Protein AF-A0A7S0Z8X3-F1 (afdb_monomer_lite)

Foldseek 3Di:
DKDKDAPPPLCLPVVQVVCVVVVFDDWDADPPGSIIMTHRDPDDVPDDDDPPPPPPVPPPPPPPPDPDPPVPPDDPVVPADPCNVPDDPDPDPPVCPPPPDDDDPDDPPCVNVVVVVVVVVVPDPVDPPCDPQNQCLCAQVSAPPPHPCHPPHRHDPPPDDDPDDDPPPPD

InterPro domains:
  IPR007785 Anamorsin [PTHR13273] (14-165)
  IPR046408 Anamorsin, C-terminal [PF05093] (126-163)

Radius of gyration: 33.15 Å; chains: 1; bounding box: 75×58×78 Å

pLDDT: mean 70.57, std 11.09, range [47.38, 90.44]

Sequence (171 aa):
VMVVASARDGDVDATKRALVYGGFTDVAVREDTSVVCGMKPAWERGAAFSLKSRAKKVVETPAWTLTADEDELIDESALLTELDVNATPMKYDDCDVGAGKKACKNCTCGRAEAEEAAEKAENVPVETFVSACGNCALGDAFRCAGCPYLGQPAFKTDAGDKVMLDLGDDL

Organism: NCBI:txid1486918

Secondary structure (DSSP, 8-state):
-EEEEE-TTS-HHHHHHHHHHTT-EEEEEETTTTEEEEEPPSS-TT----------------TT-----TTSS--TTTTS-HHHHTS-------S---TT-PPPTT--SSHHHHHHHHHHHTT--------TTS-GGG-GGGS-TT-TTTTSPP---STT------TTS--

Structure (mmCIF, N/CA/C/O backbone):
data_AF-A0A7S0Z8X3-F1
#
_entry.id   AF-A0A7S0Z8X3-F1
#
loop_
_atom_site.group_PDB
_atom_site.id
_atom_site.type_symbol
_atom_site.label_atom_id
_atom_site.label_alt_id
_atom_site.label_comp_id
_atom_site.label_asym_id
_atom_site.label_entity_id
_atom_site.label_seq_id
_atom_site.pdbx_PDB_ins_code
_atom_site.Cartn_x
_atom_site.Cartn_y
_atom_site.Cartn_z
_atom_site.occupancy
_atom_site.B_iso_or_equiv
_atom_site.auth_seq_id
_atom_site.auth_comp_id
_atom_site.auth_asym_id
_atom_site.auth_atom_id
_atom_site.pdbx_PDB_model_num
ATOM 1 N N . VAL A 1 1 ? 6.757 -15.502 -26.072 1.00 76.25 1 VAL A N 1
ATOM 2 C CA . VAL A 1 1 ? 6.549 -14.729 -27.324 1.00 76.25 1 VAL A CA 1
ATOM 3 C C . VAL A 1 1 ? 7.668 -13.713 -27.412 1.00 76.25 1 VAL A C 1
ATOM 5 O O . VAL A 1 1 ? 7.800 -12.925 -26.483 1.00 76.25 1 VAL A O 1
ATOM 8 N N . MET A 1 2 ? 8.504 -13.795 -28.447 1.00 76.12 2 MET A N 1
ATOM 9 C CA . MET A 1 2 ? 9.606 -12.856 -28.664 1.00 76.12 2 MET A CA 1
ATOM 10 C C . MET A 1 2 ? 9.068 -11.641 -29.417 1.00 76.12 2 MET A C 1
ATOM 12 O O . MET A 1 2 ? 8.417 -11.799 -30.448 1.00 76.12 2 MET A O 1
ATOM 16 N N . VAL A 1 3 ? 9.304 -10.450 -28.878 1.00 81.19 3 VAL A N 1
ATOM 17 C CA . VAL A 1 3 ? 8.967 -9.181 -29.520 1.00 81.19 3 VAL A CA 1
ATOM 18 C C . VAL A 1 3 ? 10.257 -8.552 -30.017 1.00 81.19 3 VAL A C 1
ATOM 20 O O . VAL A 1 3 ? 11.261 -8.516 -29.307 1.00 81.19 3 VAL A O 1
ATOM 23 N N . VAL A 1 4 ? 10.223 -8.094 -31.262 1.00 82.00 4 VAL A N 1
ATOM 24 C CA . VAL A 1 4 ? 11.359 -7.504 -31.962 1.00 82.00 4 VAL A CA 1
ATOM 25 C C . VAL A 1 4 ? 10.951 -6.098 -32.378 1.00 82.00 4 VAL A C 1
ATOM 27 O O . VAL A 1 4 ? 9.969 -5.933 -33.101 1.00 82.00 4 VAL A O 1
ATOM 30 N N . ALA A 1 5 ? 11.673 -5.091 -31.894 1.00 78.19 5 ALA A N 1
ATOM 31 C CA . ALA A 1 5 ? 11.442 -3.689 -32.208 1.00 78.19 5 ALA A CA 1
ATOM 32 C C . ALA A 1 5 ? 12.659 -3.114 -32.939 1.00 78.19 5 ALA A C 1
ATOM 34 O O . ALA A 1 5 ? 13.795 -3.279 -32.500 1.00 78.19 5 ALA A O 1
ATOM 35 N N . SER A 1 6 ? 12.419 -2.429 -34.055 1.00 77.06 6 SER A N 1
ATOM 36 C CA . SER A 1 6 ? 13.455 -1.675 -34.765 1.00 77.06 6 SER A CA 1
ATOM 37 C C . SER A 1 6 ? 13.505 -0.259 -34.201 1.00 77.06 6 SER A C 1
ATOM 39 O O . SER A 1 6 ? 12.462 0.400 -34.137 1.00 77.06 6 SER A O 1
ATOM 41 N N . ALA A 1 7 ? 14.686 0.229 -33.817 1.00 72.50 7 ALA A N 1
ATOM 42 C CA . ALA A 1 7 ? 14.850 1.621 -33.405 1.00 72.50 7 ALA A CA 1
ATOM 43 C C . ALA A 1 7 ? 14.680 2.531 -34.636 1.00 72.50 7 ALA A C 1
ATOM 45 O O . ALA A 1 7 ? 15.558 2.589 -35.496 1.00 72.50 7 ALA A O 1
ATOM 46 N N . ARG A 1 8 ? 13.528 3.208 -34.750 1.00 64.12 8 ARG A N 1
ATOM 47 C CA . ARG A 1 8 ? 13.169 4.033 -35.925 1.00 64.12 8 ARG A CA 1
ATOM 48 C C . ARG A 1 8 ? 14.021 5.307 -36.050 1.00 64.12 8 ARG A C 1
ATOM 50 O O . ARG A 1 8 ? 14.085 5.865 -37.137 1.00 64.12 8 ARG A O 1
ATOM 57 N N . ASP A 1 9 ? 14.733 5.679 -34.985 1.00 61.88 9 ASP A N 1
ATOM 58 C CA . ASP A 1 9 ? 15.509 6.922 -34.876 1.00 61.88 9 ASP A CA 1
ATOM 59 C C . ASP A 1 9 ? 16.977 6.693 -34.454 1.00 61.88 9 ASP A C 1
ATOM 61 O O . ASP A 1 9 ? 17.666 7.624 -34.050 1.00 61.88 9 ASP A O 1
ATOM 65 N N . GLY A 1 10 ? 17.474 5.447 -34.479 1.00 66.12 10 GLY A N 1
ATOM 66 C CA . GLY A 1 10 ? 18.820 5.105 -33.979 1.00 66.12 10 GLY A CA 1
ATOM 67 C C . GLY A 1 10 ? 18.964 5.154 -32.450 1.00 66.12 10 GLY A C 1
ATOM 68 O O . GLY A 1 10 ? 19.961 4.675 -31.909 1.00 66.12 10 GLY A O 1
ATOM 69 N N . ASP A 1 11 ? 17.945 5.646 -31.742 1.00 79.00 11 ASP A N 1
ATOM 70 C CA . ASP A 1 11 ? 17.891 5.658 -30.285 1.00 79.00 11 ASP A CA 1
ATOM 71 C C . ASP A 1 11 ? 17.488 4.274 -29.740 1.00 79.00 11 ASP A C 1
ATOM 73 O O . ASP A 1 11 ? 16.328 3.939 -29.456 1.00 79.00 11 ASP A O 1
ATOM 77 N N . VAL A 1 12 ? 18.498 3.408 -29.661 1.00 81.00 12 VAL A N 1
ATOM 78 C CA . VAL A 1 12 ? 18.379 2.063 -29.091 1.00 81.00 12 VAL A CA 1
ATOM 79 C C . VAL A 1 12 ? 18.044 2.102 -27.599 1.00 81.00 12 VAL A C 1
ATOM 81 O O . VAL A 1 12 ? 17.480 1.139 -27.086 1.00 81.00 12 VAL A O 1
ATOM 84 N N . ASP A 1 13 ? 18.358 3.191 -26.893 1.00 84.00 13 ASP A N 1
ATOM 85 C CA . ASP A 1 13 ? 18.147 3.314 -25.448 1.00 84.00 13 ASP A CA 1
ATOM 86 C C . ASP A 1 13 ? 16.680 3.599 -25.093 1.00 84.00 13 ASP A C 1
ATOM 88 O O . ASP A 1 13 ? 16.094 2.900 -24.266 1.00 84.00 13 ASP A O 1
ATOM 92 N N . ALA A 1 14 ? 16.025 4.524 -25.794 1.00 86.81 14 ALA A N 1
ATOM 93 C CA . ALA A 1 14 ? 14.594 4.790 -25.676 1.00 86.81 14 ALA A CA 1
ATOM 94 C C . ALA A 1 14 ? 13.773 3.553 -26.044 1.00 86.81 14 ALA A C 1
ATOM 96 O O . ALA A 1 14 ? 12.812 3.213 -25.351 1.00 86.81 14 ALA A O 1
ATOM 97 N N . THR A 1 15 ? 14.194 2.830 -27.086 1.00 85.62 15 THR A N 1
ATOM 98 C CA . THR A 1 15 ? 13.543 1.579 -27.492 1.00 85.62 15 THR A CA 1
ATOM 99 C C . THR A 1 15 ? 13.703 0.505 -26.410 1.00 85.62 15 THR A C 1
ATOM 101 O O . THR A 1 15 ? 12.723 -0.144 -26.045 1.00 85.62 15 THR A O 1
ATOM 104 N N . LYS A 1 16 ? 14.891 0.364 -25.801 1.00 86.25 16 LYS A N 1
ATOM 105 C CA . LYS A 1 16 ? 15.096 -0.523 -24.640 1.00 86.25 16 LYS A CA 1
ATOM 106 C C . LYS A 1 16 ? 14.203 -0.148 -23.462 1.00 86.25 16 LYS A C 1
ATOM 108 O O . LYS A 1 16 ? 13.535 -1.015 -22.903 1.00 86.25 16 LYS A O 1
ATOM 113 N N . ARG A 1 17 ? 14.157 1.135 -23.098 1.00 89.19 17 ARG A N 1
ATOM 114 C CA . ARG A 1 17 ? 13.347 1.635 -21.977 1.00 89.19 17 ARG A CA 1
ATOM 115 C C . ARG A 1 17 ? 11.861 1.375 -22.208 1.00 89.19 17 ARG A C 1
ATOM 117 O O . ARG A 1 17 ? 11.188 0.919 -21.291 1.00 89.19 17 ARG A O 1
ATOM 124 N N . ALA A 1 18 ? 11.369 1.558 -23.432 1.00 88.31 18 ALA A N 1
ATOM 125 C CA . ALA A 1 18 ? 9.991 1.235 -23.792 1.00 88.31 18 ALA A CA 1
ATOM 126 C C . ALA A 1 18 ? 9.665 -0.262 -23.621 1.00 88.31 18 ALA A C 1
ATOM 128 O O . ALA A 1 18 ? 8.599 -0.593 -23.100 1.00 88.31 18 ALA A O 1
ATOM 129 N N . LEU A 1 19 ? 10.579 -1.173 -23.988 1.00 88.12 19 LEU A N 1
ATOM 130 C CA . LEU A 1 19 ? 10.392 -2.611 -23.747 1.00 88.12 19 LEU A CA 1
ATOM 131 C C . LEU A 1 19 ? 10.421 -2.962 -22.250 1.00 88.12 19 LEU A C 1
ATOM 133 O O . LEU A 1 19 ? 9.601 -3.758 -21.792 1.00 88.12 19 LEU A O 1
ATOM 137 N N . VAL A 1 20 ? 11.311 -2.345 -21.471 1.00 88.12 20 VAL A N 1
ATOM 138 C CA . VAL A 1 20 ? 11.378 -2.568 -20.017 1.00 88.12 20 VAL A CA 1
ATOM 139 C C . VAL A 1 20 ? 10.107 -2.067 -19.325 1.00 88.12 20 VAL A C 1
ATOM 141 O O . VAL A 1 20 ? 9.501 -2.806 -18.551 1.00 88.12 20 VAL A O 1
ATOM 144 N N . TYR A 1 21 ? 9.638 -0.856 -19.645 1.00 90.44 21 TYR A N 1
ATOM 145 C CA . TYR A 1 21 ? 8.383 -0.320 -19.099 1.00 90.44 21 TYR A CA 1
ATOM 146 C C . TYR A 1 21 ? 7.147 -1.104 -19.567 1.00 90.44 21 TYR A C 1
ATOM 148 O O . TYR A 1 21 ? 6.148 -1.158 -18.854 1.00 90.44 21 TYR A O 1
ATOM 156 N N . GLY A 1 22 ? 7.227 -1.768 -20.724 1.00 86.81 22 GLY A N 1
ATOM 157 C CA . GLY A 1 22 ? 6.214 -2.706 -21.211 1.00 86.81 22 GLY A CA 1
ATOM 158 C C . GLY A 1 22 ? 6.200 -4.066 -20.499 1.00 86.81 22 GLY A C 1
ATOM 159 O O . GLY A 1 22 ? 5.332 -4.888 -20.792 1.00 86.81 22 GLY A O 1
ATOM 160 N N . GLY A 1 23 ? 7.135 -4.321 -19.575 1.00 87.12 23 GLY A N 1
ATOM 161 C CA . GLY A 1 23 ? 7.208 -5.567 -18.808 1.00 87.12 23 GLY A CA 1
ATOM 162 C C . GLY A 1 23 ? 7.821 -6.744 -19.572 1.00 87.12 23 GLY A C 1
ATOM 163 O O . GLY A 1 23 ? 7.574 -7.897 -19.215 1.00 87.12 23 GLY A O 1
ATOM 164 N N . PHE A 1 24 ? 8.597 -6.481 -20.627 1.00 88.62 24 PHE A N 1
ATOM 165 C CA . PHE A 1 24 ? 9.362 -7.516 -21.320 1.00 88.62 24 PHE A CA 1
ATOM 166 C C . PHE A 1 24 ? 10.642 -7.842 -20.542 1.00 88.62 24 PHE A C 1
ATOM 168 O O . PHE A 1 24 ? 11.348 -6.959 -20.059 1.00 88.62 24 PHE A O 1
ATOM 175 N N . THR A 1 25 ? 10.934 -9.131 -20.426 1.00 85.31 25 THR A N 1
ATOM 176 C CA . THR A 1 25 ? 12.135 -9.672 -19.779 1.00 85.31 25 THR A CA 1
ATOM 177 C C . THR A 1 25 ? 13.174 -10.049 -20.833 1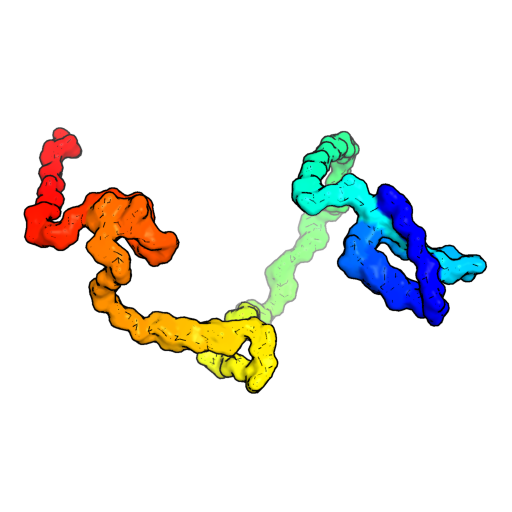.00 85.31 25 THR A C 1
ATOM 179 O O . THR A 1 25 ? 12.797 -10.310 -21.970 1.00 85.31 25 THR A O 1
ATOM 182 N N . ASP A 1 26 ? 14.456 -10.115 -20.467 1.00 82.81 26 ASP A N 1
ATOM 183 C CA . ASP A 1 26 ? 15.558 -10.457 -21.388 1.00 82.81 26 ASP A CA 1
ATOM 184 C C . ASP A 1 26 ? 15.647 -9.505 -22.598 1.00 82.81 26 ASP A C 1
ATOM 186 O O . ASP A 1 26 ? 15.399 -9.875 -23.746 1.00 82.81 26 ASP A O 1
ATOM 190 N N . VAL A 1 27 ? 15.920 -8.224 -22.315 1.00 84.06 27 VAL A N 1
ATOM 191 C CA . VAL A 1 27 ? 16.061 -7.187 -23.345 1.00 84.06 27 VAL A CA 1
ATOM 192 C C . VAL A 1 27 ? 17.495 -7.188 -23.870 1.00 84.06 27 VAL A C 1
ATOM 194 O O . VAL A 1 27 ? 18.411 -6.764 -23.165 1.00 84.06 27 VAL A O 1
ATOM 197 N N . ALA A 1 28 ? 17.687 -7.627 -25.113 1.00 84.44 28 ALA A N 1
ATOM 198 C CA . ALA A 1 28 ? 18.989 -7.660 -25.772 1.00 84.44 28 ALA A CA 1
ATOM 199 C C . ALA A 1 28 ? 19.004 -6.774 -27.024 1.00 84.44 28 ALA A C 1
ATOM 201 O O . ALA A 1 28 ? 17.995 -6.585 -27.707 1.00 84.44 28 ALA A O 1
ATOM 202 N N . VAL A 1 29 ? 20.173 -6.208 -27.320 1.00 83.69 29 VAL A N 1
ATOM 203 C CA . VAL A 1 29 ? 20.405 -5.405 -28.525 1.00 83.69 29 VAL A CA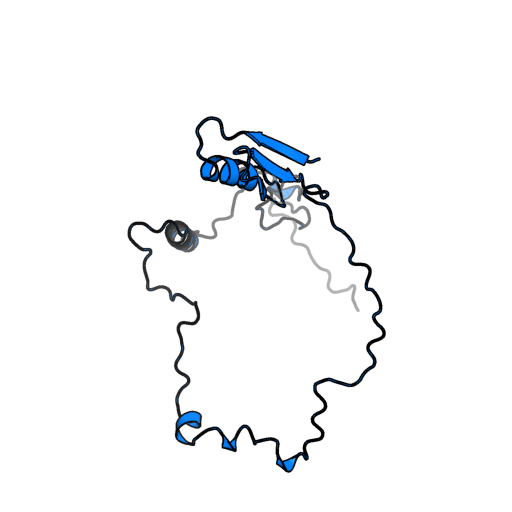 1
ATOM 204 C C . VAL A 1 29 ? 21.213 -6.239 -29.489 1.00 83.69 29 VAL A C 1
ATOM 206 O O . VAL A 1 29 ? 22.274 -6.740 -29.123 1.00 83.69 29 VAL A O 1
ATOM 209 N N . ARG A 1 30 ? 20.736 -6.365 -30.723 1.00 79.56 30 ARG A N 1
ATOM 210 C CA . ARG A 1 30 ? 21.530 -6.959 -31.792 1.00 79.56 30 ARG A CA 1
ATOM 211 C C . ARG A 1 30 ? 22.242 -5.835 -32.536 1.00 79.56 30 ARG A C 1
ATOM 213 O O . ARG A 1 30 ? 21.597 -5.035 -33.215 1.00 79.56 30 ARG A O 1
ATOM 220 N N . GLU A 1 31 ? 23.556 -5.760 -32.347 1.00 65.50 31 GLU A N 1
ATOM 221 C CA . GLU A 1 31 ? 24.410 -4.652 -32.804 1.00 65.50 31 GLU A CA 1
ATOM 222 C C . GLU A 1 31 ? 24.365 -4.437 -34.327 1.00 65.50 31 GLU A C 1
ATOM 224 O O . GLU A 1 31 ? 24.506 -3.310 -34.789 1.00 65.50 31 GLU A O 1
ATOM 229 N N . ASP A 1 32 ? 24.050 -5.472 -35.110 1.00 62.78 32 ASP A N 1
ATOM 230 C CA . ASP A 1 32 ? 24.133 -5.420 -36.575 1.00 62.78 32 ASP A CA 1
ATOM 231 C C . ASP A 1 32 ? 22.967 -4.692 -37.273 1.00 62.78 32 ASP A C 1
ATOM 233 O O . ASP A 1 32 ? 23.053 -4.392 -38.461 1.00 62.78 32 ASP A O 1
ATOM 237 N N . THR A 1 33 ? 21.841 -4.449 -36.586 1.00 64.62 33 THR A N 1
ATOM 238 C CA . THR A 1 33 ? 20.596 -3.984 -37.250 1.00 64.62 33 THR A CA 1
ATOM 239 C C . THR A 1 33 ? 19.764 -2.972 -36.454 1.00 64.62 33 THR A C 1
ATOM 241 O O . THR A 1 33 ? 18.617 -2.738 -36.819 1.00 64.62 33 THR A O 1
ATOM 244 N N . SER A 1 34 ? 20.302 -2.389 -35.370 1.00 72.38 34 SER A N 1
ATOM 245 C CA . SER A 1 34 ? 19.557 -1.503 -34.441 1.00 72.38 34 SER A CA 1
ATOM 246 C C . SER A 1 34 ? 18.221 -2.094 -33.952 1.00 72.38 34 SER A C 1
ATOM 248 O O . SER A 1 34 ? 17.263 -1.389 -33.614 1.00 72.38 34 SER A O 1
ATOM 250 N N . VAL A 1 35 ? 18.177 -3.426 -33.881 1.00 81.94 35 VAL A N 1
ATOM 251 C CA . VAL A 1 35 ? 17.031 -4.207 -33.434 1.00 81.94 35 VAL A CA 1
ATOM 252 C C . VAL A 1 35 ? 17.178 -4.521 -31.948 1.00 81.94 35 VAL A C 1
ATOM 254 O O . VAL A 1 35 ? 18.181 -5.090 -31.508 1.00 81.94 35 VAL A O 1
ATOM 257 N N . VAL A 1 36 ? 16.144 -4.186 -31.180 1.00 85.31 36 VAL A N 1
ATOM 258 C CA . VAL A 1 36 ? 16.003 -4.538 -29.767 1.00 85.31 36 VAL A CA 1
ATOM 259 C C . VAL A 1 36 ? 15.002 -5.682 -29.660 1.00 85.31 36 VAL A C 1
ATOM 261 O O . VAL A 1 36 ? 13.865 -5.573 -30.125 1.00 85.31 36 VAL A O 1
ATOM 264 N N . CYS A 1 37 ? 15.415 -6.793 -29.060 1.00 83.25 37 CYS A N 1
ATOM 265 C CA . CYS A 1 37 ? 14.532 -7.911 -28.765 1.00 83.25 37 CYS A CA 1
ATOM 266 C C . CYS A 1 37 ? 14.202 -7.965 -27.276 1.00 83.25 37 CYS A C 1
ATOM 268 O O . CYS A 1 37 ? 15.035 -7.648 -26.434 1.00 83.25 37 CYS A O 1
ATOM 270 N N . GLY A 1 38 ? 12.975 -8.373 -26.963 1.00 87.50 38 GLY A N 1
ATOM 271 C CA . GLY A 1 38 ? 12.541 -8.672 -25.606 1.00 87.50 38 GLY A CA 1
ATOM 272 C C . GLY A 1 38 ? 11.603 -9.871 -25.590 1.00 87.50 38 GLY A C 1
ATOM 273 O O . GLY A 1 38 ? 10.849 -10.127 -26.533 1.00 87.50 38 GLY A O 1
ATOM 274 N N . MET A 1 39 ? 11.650 -10.632 -24.508 1.00 86.69 39 MET A N 1
ATOM 275 C CA . MET A 1 39 ? 10.839 -11.823 -24.307 1.00 86.69 39 MET A CA 1
ATOM 276 C C . MET A 1 39 ? 9.639 -11.469 -23.428 1.00 86.69 39 MET A C 1
ATOM 278 O O . MET A 1 39 ? 9.791 -10.919 -22.336 1.00 86.69 39 MET A O 1
ATOM 282 N N . LYS A 1 40 ? 8.421 -11.809 -23.865 1.00 87.31 40 LYS A N 1
ATOM 283 C CA . LYS A 1 40 ? 7.265 -11.760 -22.961 1.00 87.31 40 LYS A CA 1
ATOM 284 C C . LYS A 1 40 ? 7.493 -12.797 -21.852 1.00 87.31 40 LYS A C 1
ATOM 286 O O . LYS A 1 40 ? 7.691 -13.967 -22.208 1.00 87.31 40 LYS A O 1
ATOM 291 N N . PRO A 1 41 ? 7.455 -12.412 -20.563 1.00 82.56 41 PRO A N 1
ATOM 292 C CA . PRO A 1 41 ? 7.611 -13.366 -19.478 1.00 82.56 41 PRO A CA 1
ATOM 293 C C . PRO A 1 41 ? 6.552 -14.466 -19.588 1.00 82.56 41 PRO A C 1
ATOM 295 O O . PRO A 1 41 ? 5.413 -14.223 -19.990 1.00 82.56 41 PRO A O 1
ATOM 298 N N . ALA A 1 42 ? 6.948 -15.695 -19.259 1.00 78.62 42 ALA A N 1
ATOM 299 C CA . ALA A 1 42 ? 6.072 -16.865 -19.327 1.00 78.62 42 ALA A CA 1
ATOM 300 C C . ALA A 1 42 ? 5.050 -16.926 -18.176 1.00 78.62 42 ALA A C 1
ATOM 302 O O . ALA A 1 42 ? 4.219 -17.828 -18.145 1.00 78.62 42 ALA A O 1
ATOM 303 N N . TRP A 1 43 ? 5.123 -15.991 -17.229 1.00 78.06 43 TRP A N 1
ATOM 304 C CA . TRP A 1 43 ? 4.223 -15.898 -16.090 1.00 78.06 43 TRP A CA 1
ATOM 305 C C . TRP A 1 43 ? 3.244 -14.735 -16.274 1.00 78.06 43 TRP A C 1
ATOM 307 O O . TRP A 1 43 ? 3.603 -13.662 -16.758 1.00 78.06 43 TRP A O 1
ATOM 317 N N . GLU A 1 44 ? 1.990 -14.954 -15.888 1.00 75.69 44 GLU A N 1
ATOM 318 C CA . GLU A 1 44 ? 0.966 -13.910 -15.834 1.00 75.69 44 GLU A CA 1
ATOM 319 C C . GLU A 1 44 ? 0.944 -13.273 -14.436 1.00 75.69 44 GLU A C 1
ATOM 321 O O . GLU A 1 44 ? 1.340 -13.899 -13.451 1.00 75.69 44 GLU A O 1
ATOM 326 N N . ARG A 1 45 ? 0.513 -12.008 -14.324 1.00 70.62 45 ARG A N 1
ATOM 327 C CA . ARG A 1 45 ? 0.378 -11.329 -13.022 1.00 70.62 45 ARG A CA 1
ATOM 328 C C . ARG A 1 45 ? -0.574 -12.143 -12.134 1.00 70.62 45 ARG A C 1
ATOM 330 O O . ARG A 1 45 ? -1.745 -12.268 -12.466 1.00 70.62 45 ARG A O 1
ATOM 337 N N . GLY A 1 46 ? -0.054 -12.695 -11.036 1.00 72.31 46 GLY A N 1
ATOM 338 C CA . GLY A 1 46 ? -0.780 -13.618 -10.150 1.00 72.31 46 GLY A CA 1
ATOM 339 C C . GLY A 1 46 ? -0.377 -15.094 -10.277 1.00 72.31 46 GLY A C 1
ATOM 340 O O . GLY A 1 46 ? -0.927 -15.933 -9.569 1.00 72.31 46 GLY A O 1
ATOM 341 N N . ALA A 1 47 ? 0.592 -15.436 -11.131 1.00 69.75 47 ALA A N 1
ATOM 342 C CA . ALA A 1 47 ? 1.132 -16.788 -11.208 1.00 69.75 47 ALA A CA 1
ATOM 343 C C . ALA A 1 47 ? 1.945 -17.129 -9.945 1.00 69.75 47 ALA A C 1
ATOM 345 O O . ALA A 1 47 ? 3.098 -16.726 -9.796 1.00 69.75 47 ALA A O 1
ATOM 346 N N . ALA A 1 48 ? 1.345 -17.900 -9.041 1.00 73.94 48 ALA A N 1
ATOM 347 C CA . ALA A 1 48 ? 2.036 -18.519 -7.920 1.00 73.94 48 ALA A CA 1
ATOM 348 C C . ALA A 1 48 ? 2.538 -19.906 -8.347 1.00 73.94 48 ALA A C 1
ATOM 350 O O . ALA A 1 48 ? 1.754 -20.837 -8.529 1.00 73.94 48 ALA A O 1
ATOM 351 N N . PHE A 1 49 ? 3.851 -20.059 -8.530 1.00 71.69 49 PHE A N 1
ATOM 352 C CA . PHE A 1 49 ? 4.454 -21.380 -8.682 1.00 71.69 49 PHE A CA 1
ATOM 353 C C . PHE A 1 49 ? 4.833 -21.902 -7.299 1.00 71.69 49 PHE A C 1
ATOM 355 O O . PHE A 1 49 ? 5.673 -21.315 -6.619 1.00 71.69 49 PHE A O 1
ATOM 362 N N . SER A 1 50 ? 4.227 -23.015 -6.881 1.00 75.19 50 SER A N 1
ATOM 363 C CA . SER A 1 50 ? 4.671 -23.718 -5.680 1.00 75.19 50 SER A CA 1
ATOM 364 C C . SER A 1 50 ? 6.101 -24.184 -5.916 1.00 75.19 50 SER A C 1
ATOM 366 O O . SER A 1 50 ? 6.344 -25.046 -6.765 1.00 75.19 50 SER A O 1
ATOM 368 N N . LEU A 1 51 ? 7.055 -23.619 -5.174 1.00 70.94 51 LEU A N 1
ATOM 369 C CA . LEU A 1 51 ? 8.417 -24.129 -5.150 1.00 70.94 51 LEU A CA 1
ATOM 370 C C . LEU A 1 51 ? 8.329 -25.592 -4.715 1.00 70.94 51 LEU A C 1
ATOM 372 O O . LEU A 1 51 ? 8.023 -25.896 -3.565 1.00 70.94 51 LEU A O 1
ATOM 376 N N . LYS A 1 52 ? 8.541 -26.515 -5.657 1.00 69.38 52 LYS A N 1
ATOM 377 C CA . LYS A 1 52 ? 8.741 -27.922 -5.325 1.00 69.38 52 LYS A CA 1
ATOM 378 C C . LYS A 1 52 ? 10.005 -27.929 -4.491 1.00 69.38 52 LYS A C 1
ATOM 380 O O . LYS A 1 52 ? 11.080 -27.670 -5.037 1.00 69.38 52 LYS A O 1
ATOM 385 N N . SER A 1 53 ? 9.872 -28.151 -3.186 1.00 63.56 53 SER A N 1
ATOM 386 C CA . SER A 1 53 ? 11.021 -28.376 -2.327 1.00 63.56 53 SER A CA 1
ATOM 387 C C . SER A 1 53 ? 11.726 -29.600 -2.892 1.00 63.56 53 SER A C 1
ATOM 389 O O . SER A 1 53 ? 11.338 -30.753 -2.714 1.00 63.56 53 SER A O 1
ATOM 391 N N . ARG A 1 54 ? 12.752 -29.352 -3.703 1.00 63.56 54 ARG A N 1
ATOM 392 C CA . ARG A 1 54 ? 13.697 -30.389 -4.047 1.00 63.56 54 ARG A CA 1
ATOM 393 C C . ARG A 1 54 ? 14.345 -30.693 -2.714 1.00 63.56 54 ARG A C 1
ATOM 395 O O . ARG A 1 54 ? 15.123 -29.875 -2.229 1.00 63.56 54 ARG A O 1
ATOM 402 N N . ALA A 1 55 ? 13.971 -31.819 -2.114 1.00 61.44 55 ALA A N 1
ATOM 403 C CA . ALA A 1 55 ? 14.696 -32.417 -1.010 1.00 61.44 55 ALA A CA 1
ATOM 404 C C . ALA A 1 55 ? 16.099 -32.732 -1.536 1.00 61.44 55 ALA A C 1
ATOM 406 O O . ALA A 1 55 ? 16.413 -33.838 -1.977 1.00 61.44 55 ALA A O 1
ATOM 407 N N . LYS A 1 56 ? 16.940 -31.699 -1.598 1.00 56.66 56 LYS A N 1
ATOM 408 C CA . LYS A 1 56 ? 18.372 -31.866 -1.658 1.00 56.66 56 LYS A CA 1
ATOM 409 C C . LYS A 1 56 ? 18.657 -32.594 -0.363 1.00 56.66 56 LYS A C 1
ATOM 411 O O . LYS A 1 56 ? 18.382 -32.054 0.702 1.00 56.66 56 LYS A O 1
ATOM 416 N N . LYS A 1 57 ? 19.095 -33.847 -0.474 1.00 51.91 57 LYS A N 1
ATOM 417 C CA . LYS A 1 57 ? 19.689 -34.572 0.638 1.00 51.91 57 LYS A CA 1
ATOM 418 C C . LYS A 1 57 ? 20.832 -33.689 1.119 1.00 51.91 57 LYS A C 1
ATOM 420 O O . LYS A 1 57 ? 21.898 -33.660 0.505 1.00 51.91 57 LYS A O 1
ATOM 425 N N . VAL A 1 58 ? 20.535 -32.867 2.117 1.00 53.00 58 VAL A N 1
ATOM 426 C CA . VAL A 1 58 ? 21.529 -32.174 2.907 1.00 53.00 58 VAL A CA 1
ATOM 427 C C . VAL A 1 58 ? 22.234 -33.328 3.588 1.00 53.00 58 VAL A C 1
ATOM 429 O O . VAL A 1 58 ? 21.664 -34.018 4.425 1.00 53.00 58 VAL A O 1
ATOM 432 N N . VAL A 1 59 ? 23.421 -33.658 3.089 1.00 56.53 59 VAL A N 1
ATOM 433 C CA . VAL A 1 59 ? 24.388 -34.334 3.937 1.00 56.53 59 VAL A CA 1
ATOM 434 C C . VAL A 1 59 ? 24.596 -33.345 5.069 1.00 56.53 59 VAL A C 1
ATOM 436 O O . VAL A 1 59 ? 25.118 -32.254 4.847 1.00 56.53 59 VAL A O 1
ATOM 439 N N . GLU A 1 60 ? 24.035 -33.677 6.225 1.00 57.91 60 GLU A N 1
ATOM 440 C CA . GLU A 1 60 ? 24.117 -32.898 7.450 1.00 57.91 60 GLU A CA 1
ATOM 441 C C . GLU A 1 60 ? 25.546 -32.990 7.980 1.00 57.91 60 GLU A C 1
ATOM 443 O O . GLU A 1 60 ? 25.851 -33.689 8.936 1.00 57.91 60 GLU A O 1
ATOM 448 N N . THR A 1 61 ? 26.460 -32.305 7.308 1.00 56.84 61 THR A N 1
ATOM 449 C CA . THR A 1 61 ? 27.587 -31.697 7.997 1.00 56.84 61 THR A CA 1
ATOM 450 C C . THR A 1 61 ? 27.157 -30.264 8.271 1.00 56.84 61 THR A C 1
ATOM 452 O O . THR A 1 61 ? 26.964 -29.510 7.307 1.00 56.84 61 THR A O 1
ATOM 455 N N . PRO A 1 62 ? 26.951 -29.872 9.537 1.00 53.91 62 PRO A N 1
ATOM 456 C CA . PRO A 1 62 ? 26.703 -28.481 9.852 1.00 53.91 62 PRO A CA 1
ATOM 457 C C . PRO A 1 62 ? 27.928 -27.698 9.383 1.00 53.91 62 PRO A C 1
ATOM 459 O O . PRO A 1 62 ? 29.036 -27.905 9.869 1.00 53.91 62 PRO A O 1
ATOM 462 N N . ALA A 1 63 ? 27.744 -26.770 8.447 1.00 55.41 63 ALA A N 1
ATOM 463 C CA . ALA A 1 63 ? 28.793 -25.831 8.037 1.00 55.41 63 ALA A CA 1
ATOM 464 C C . ALA A 1 63 ? 29.231 -24.878 9.180 1.00 55.41 63 ALA A C 1
ATOM 466 O O . ALA A 1 63 ? 30.008 -23.962 8.946 1.00 55.41 63 ALA A O 1
ATOM 467 N N . TRP A 1 64 ? 28.687 -25.074 10.386 1.00 56.66 64 TRP A N 1
ATOM 468 C CA . TRP A 1 64 ? 28.839 -24.258 11.589 1.00 56.66 64 TRP A CA 1
ATOM 469 C C . TRP A 1 64 ? 29.105 -25.115 12.840 1.00 56.66 64 TRP A C 1
ATOM 471 O O . TRP A 1 64 ? 28.915 -24.653 13.956 1.00 56.66 64 TRP A O 1
ATOM 481 N N . THR A 1 65 ? 29.540 -26.368 12.693 1.00 51.12 65 THR A N 1
ATOM 482 C CA . THR A 1 65 ? 30.220 -27.062 13.799 1.00 51.12 65 THR A CA 1
ATOM 483 C C . THR A 1 65 ? 31.698 -26.718 13.711 1.00 51.12 65 THR A C 1
ATOM 485 O O . THR A 1 65 ? 32.479 -27.441 13.094 1.00 51.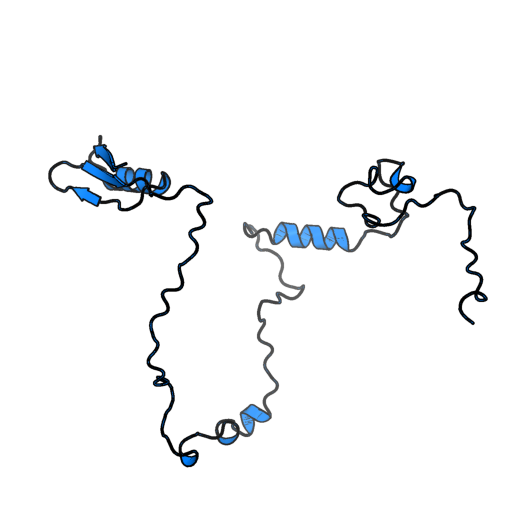12 65 THR A O 1
ATOM 488 N N . LEU A 1 66 ? 32.061 -25.572 14.289 1.00 48.19 66 LEU A N 1
ATOM 489 C CA . LEU A 1 66 ? 33.418 -25.361 14.772 1.00 48.19 66 LEU A CA 1
ATOM 490 C C . LEU A 1 66 ? 33.649 -26.414 15.855 1.00 48.19 66 LEU A C 1
ATOM 492 O O . LEU A 1 66 ? 33.063 -26.353 16.929 1.00 48.19 66 LEU A O 1
ATOM 496 N N . THR A 1 67 ? 34.480 -27.404 15.561 1.00 56.53 67 THR A N 1
ATOM 497 C CA . THR A 1 67 ? 35.201 -28.144 16.596 1.00 56.53 67 THR A CA 1
ATOM 498 C C . THR A 1 67 ? 36.263 -27.200 17.157 1.00 56.53 67 THR A C 1
ATOM 500 O O . THR A 1 67 ? 37.439 -27.321 16.820 1.00 56.53 67 THR A O 1
ATOM 503 N N . ALA A 1 68 ? 35.821 -26.186 17.888 1.00 56.84 68 ALA A N 1
ATOM 504 C CA . ALA A 1 68 ? 36.674 -25.295 18.646 1.00 56.84 68 ALA A CA 1
ATOM 505 C C . ALA A 1 68 ? 36.265 -25.492 20.099 1.00 56.84 68 ALA A C 1
ATOM 507 O O . ALA A 1 68 ? 35.091 -25.317 20.435 1.00 56.84 68 ALA A O 1
ATOM 508 N N . ASP A 1 69 ? 37.211 -25.981 20.894 1.00 58.09 69 ASP A N 1
ATOM 509 C CA . ASP A 1 69 ? 37.128 -26.082 22.343 1.00 58.09 69 ASP A CA 1
ATOM 510 C C . ASP A 1 69 ? 36.421 -24.853 22.933 1.00 58.09 69 ASP A C 1
ATOM 512 O O . ASP A 1 69 ? 36.628 -23.720 22.495 1.00 58.09 69 ASP A O 1
ATOM 516 N N . GLU A 1 70 ? 35.586 -25.078 23.946 1.00 62.56 70 GLU A N 1
ATOM 517 C CA . GLU A 1 70 ? 34.804 -24.035 24.625 1.00 62.56 70 GLU A CA 1
ATOM 518 C C . GLU A 1 70 ? 35.695 -22.943 25.268 1.00 62.56 70 GLU A C 1
ATOM 520 O O . GLU A 1 70 ? 35.194 -21.896 25.666 1.00 62.56 70 GLU A O 1
ATOM 525 N N . ASP A 1 71 ? 37.018 -23.148 25.288 1.00 62.62 71 ASP A N 1
ATOM 526 C CA . ASP A 1 71 ? 38.059 -22.197 25.688 1.00 62.62 71 ASP A CA 1
ATOM 527 C C . ASP A 1 71 ? 38.461 -21.167 24.597 1.00 62.62 71 ASP A C 1
ATOM 529 O O . ASP A 1 71 ? 39.196 -20.223 24.893 1.00 62.62 71 ASP A O 1
ATOM 533 N N . GLU A 1 72 ? 37.992 -21.294 23.346 1.00 66.94 72 GLU A N 1
ATOM 534 C CA . GLU A 1 72 ? 38.148 -20.267 22.289 1.00 66.94 72 GLU A CA 1
ATOM 535 C C . GLU A 1 72 ? 36.896 -19.385 22.097 1.00 66.94 72 GLU A C 1
ATOM 537 O O . GLU A 1 72 ? 36.927 -18.423 21.319 1.00 66.94 72 GLU A O 1
ATOM 542 N N . LEU A 1 73 ? 35.793 -19.658 22.808 1.00 76.38 73 LEU A N 1
ATOM 543 C CA . LEU A 1 73 ? 34.602 -18.808 22.776 1.00 76.38 73 LEU A CA 1
ATOM 544 C C . LEU A 1 73 ? 34.796 -17.619 23.725 1.00 76.38 73 LEU A C 1
ATOM 546 O O . LEU A 1 73 ? 34.687 -17.740 24.941 1.00 76.38 73 LEU A O 1
ATOM 550 N N . ILE A 1 74 ? 35.116 -16.459 23.156 1.00 79.00 74 ILE A N 1
ATOM 551 C CA . ILE A 1 74 ? 35.339 -15.221 23.912 1.00 79.00 74 ILE A CA 1
ATOM 552 C C . ILE A 1 74 ? 34.079 -14.862 24.711 1.00 79.00 74 ILE A C 1
ATOM 554 O O . ILE A 1 74 ? 32.997 -14.732 24.139 1.00 79.00 74 ILE A O 1
ATOM 558 N N . ASP A 1 75 ? 34.244 -14.657 26.019 1.00 77.25 75 ASP A N 1
ATOM 559 C CA . ASP A 1 75 ? 33.164 -14.256 26.918 1.00 77.25 75 ASP A CA 1
ATOM 560 C C . ASP A 1 75 ? 32.653 -12.842 26.592 1.00 77.25 75 ASP A C 1
ATOM 562 O O . ASP A 1 75 ? 33.395 -11.855 26.587 1.00 77.25 75 ASP A O 1
ATOM 566 N N . GLU A 1 76 ? 31.353 -12.746 26.332 1.00 79.19 76 GLU A N 1
ATOM 567 C CA . GLU A 1 76 ? 30.656 -11.519 25.941 1.00 79.19 76 GLU A CA 1
ATOM 568 C C . GLU A 1 76 ? 30.649 -10.443 27.040 1.00 79.19 76 GLU A C 1
ATOM 570 O O . GLU A 1 76 ? 30.563 -9.254 26.728 1.00 79.19 76 GLU A O 1
ATOM 575 N N . SER A 1 77 ? 30.820 -10.826 28.312 1.00 75.38 77 SER A N 1
ATOM 576 C CA . SER A 1 77 ? 30.926 -9.874 29.422 1.00 75.38 77 SER A CA 1
ATOM 577 C C . SER A 1 77 ? 32.336 -9.294 29.576 1.00 75.38 77 SER A C 1
ATOM 579 O O . SER A 1 77 ? 32.476 -8.121 29.915 1.00 75.38 77 SER A O 1
ATOM 581 N N . ALA A 1 78 ? 33.378 -10.060 29.236 1.00 81.88 78 ALA A N 1
ATOM 582 C CA . ALA A 1 78 ? 34.766 -9.593 29.219 1.00 81.88 78 ALA A CA 1
ATOM 583 C C . ALA A 1 78 ? 35.063 -8.583 28.091 1.00 81.88 78 ALA A C 1
ATOM 585 O O . ALA A 1 78 ? 36.023 -7.817 28.184 1.00 81.88 78 ALA A O 1
ATOM 586 N N . LEU A 1 79 ? 34.248 -8.567 27.030 1.00 80.94 79 LEU A N 1
ATOM 587 C CA . LEU A 1 79 ? 34.346 -7.594 25.935 1.00 80.94 79 LEU A CA 1
ATOM 588 C C . LEU A 1 79 ? 33.775 -6.214 26.292 1.00 80.94 79 LEU A C 1
ATOM 590 O O . LEU A 1 79 ? 34.137 -5.231 25.642 1.00 80.94 79 LEU A O 1
ATOM 594 N N . LEU A 1 80 ? 32.897 -6.122 27.297 1.00 83.50 80 LEU A N 1
ATOM 595 C CA . LEU A 1 80 ? 32.341 -4.849 27.747 1.00 83.50 80 LEU A CA 1
ATOM 596 C C . LEU A 1 80 ? 33.262 -4.209 28.789 1.00 83.50 80 LEU A C 1
ATOM 598 O O . LEU A 1 80 ? 33.609 -4.824 29.797 1.00 83.50 80 LEU A O 1
ATOM 602 N N . THR A 1 81 ? 33.647 -2.950 28.575 1.00 79.50 81 THR A N 1
ATOM 603 C CA . THR A 1 81 ? 34.440 -2.225 29.572 1.00 79.50 81 THR A CA 1
ATOM 604 C C . THR A 1 81 ? 33.556 -1.716 30.710 1.00 79.50 81 THR A C 1
ATOM 606 O O . THR A 1 81 ? 32.363 -1.469 30.539 1.00 79.50 81 THR A O 1
ATOM 609 N N . GLU A 1 82 ? 34.143 -1.489 31.885 1.00 74.25 82 GLU A N 1
ATOM 610 C CA . GLU A 1 82 ? 33.449 -0.884 33.034 1.00 74.25 82 GLU A CA 1
ATOM 611 C C . GLU A 1 82 ? 32.822 0.491 32.716 1.00 74.25 82 GLU A C 1
ATOM 613 O O . GLU A 1 82 ? 31.846 0.897 33.348 1.00 74.25 82 GLU A O 1
ATOM 618 N N . LEU A 1 83 ? 33.335 1.181 31.690 1.00 72.19 83 LEU A N 1
ATOM 619 C CA . LEU A 1 83 ? 32.764 2.422 31.176 1.00 72.19 83 LEU A CA 1
ATOM 620 C C . LEU A 1 83 ? 31.491 2.189 30.348 1.00 72.19 83 LEU A C 1
ATOM 622 O O . LEU A 1 83 ? 30.559 2.978 30.464 1.00 72.19 83 LEU A O 1
ATOM 626 N N . ASP A 1 84 ? 31.445 1.123 29.543 1.00 77.88 84 ASP A N 1
ATOM 627 C CA . ASP A 1 84 ? 30.296 0.775 28.695 1.00 77.88 84 ASP A CA 1
ATOM 628 C C . ASP A 1 84 ? 29.119 0.249 29.523 1.00 77.88 84 ASP A C 1
ATOM 630 O O . ASP A 1 84 ? 27.972 0.599 29.260 1.00 77.88 84 ASP A O 1
ATOM 634 N N . VAL A 1 85 ? 29.395 -0.538 30.570 1.00 78.38 85 VAL A N 1
ATOM 635 C CA . VAL A 1 85 ? 28.360 -1.028 31.501 1.00 78.38 85 VAL A CA 1
ATOM 636 C C . VAL A 1 85 ? 27.711 0.132 32.263 1.00 78.38 85 VAL A C 1
ATOM 638 O O . VAL A 1 85 ? 26.511 0.116 32.531 1.00 78.38 85 VAL A O 1
ATOM 641 N N . ASN A 1 86 ? 28.502 1.149 32.619 1.00 79.19 86 ASN A N 1
ATOM 642 C CA . ASN A 1 86 ? 28.029 2.321 33.354 1.00 79.19 86 ASN A CA 1
ATOM 643 C C . ASN A 1 86 ? 27.578 3.471 32.431 1.00 79.19 86 ASN A C 1
ATOM 645 O O . ASN A 1 86 ? 27.132 4.516 32.913 1.00 79.19 86 ASN A O 1
ATOM 649 N N . ALA A 1 87 ? 27.688 3.305 31.111 1.00 78.44 87 ALA A N 1
ATOM 650 C CA . ALA A 1 87 ? 27.176 4.269 30.155 1.00 78.44 87 ALA A CA 1
ATOM 651 C C . ALA A 1 87 ? 25.651 4.156 30.096 1.00 78.44 87 ALA A C 1
ATOM 653 O O . ALA A 1 87 ? 25.084 3.106 29.794 1.00 78.44 87 ALA A O 1
ATOM 654 N N . THR A 1 88 ? 24.961 5.264 30.357 1.00 74.81 88 THR A N 1
ATOM 655 C CA . THR A 1 88 ? 23.523 5.348 30.105 1.00 74.81 88 THR A CA 1
ATOM 656 C C . THR A 1 88 ? 23.285 5.053 28.622 1.00 74.81 88 THR A C 1
ATOM 658 O O . THR A 1 88 ? 23.920 5.710 27.790 1.00 74.81 88 THR A O 1
ATOM 661 N N . PRO A 1 89 ? 22.388 4.116 28.254 1.00 68.31 89 PRO A N 1
ATOM 662 C CA . PRO A 1 89 ? 22.123 3.828 26.854 1.00 68.31 89 PRO A CA 1
ATOM 663 C C . PRO A 1 89 ? 21.669 5.117 26.173 1.00 68.31 89 PRO A C 1
ATOM 665 O O . PRO A 1 89 ? 20.639 5.701 26.524 1.00 68.31 89 PRO A O 1
ATOM 668 N N . MET A 1 90 ? 22.475 5.590 25.224 1.00 64.31 90 MET A N 1
ATOM 669 C CA . MET A 1 90 ? 22.110 6.718 24.382 1.00 64.31 90 MET A CA 1
ATOM 670 C C . MET A 1 90 ? 20.868 6.289 23.612 1.00 64.31 90 MET A C 1
ATOM 672 O O . MET A 1 90 ? 20.928 5.362 22.805 1.00 64.31 90 MET A O 1
ATOM 676 N N . LYS A 1 91 ? 19.730 6.929 23.892 1.00 63.38 91 LYS A N 1
ATOM 677 C CA . LYS A 1 91 ? 18.541 6.776 23.057 1.00 63.38 91 LYS A CA 1
ATOM 678 C C . LYS A 1 91 ? 18.897 7.320 21.685 1.00 63.38 91 LYS A C 1
ATOM 680 O O . LYS A 1 91 ? 18.913 8.530 21.484 1.00 63.38 91 LYS A O 1
ATOM 685 N N . TYR A 1 92 ? 19.242 6.428 20.770 1.00 61.66 92 TYR A N 1
ATOM 686 C CA . TYR A 1 92 ? 19.182 6.755 19.362 1.00 61.66 92 TYR A CA 1
ATOM 687 C C . TYR A 1 92 ? 17.712 7.013 19.031 1.00 61.66 92 TYR A C 1
ATOM 689 O O . TYR A 1 92 ? 16.842 6.251 19.457 1.00 61.66 92 TYR A O 1
ATOM 697 N N . ASP A 1 93 ? 17.441 8.113 18.326 1.00 50.88 93 ASP A N 1
ATOM 698 C CA . ASP A 1 93 ? 16.156 8.381 17.676 1.00 50.88 93 ASP A CA 1
ATOM 699 C C . ASP A 1 93 ? 15.958 7.328 16.570 1.00 50.88 93 ASP A C 1
ATOM 701 O O . ASP A 1 93 ? 16.106 7.594 15.375 1.00 50.88 93 ASP A O 1
ATOM 705 N N . ASP A 1 94 ? 15.700 6.090 16.983 1.00 48.97 94 ASP A N 1
ATOM 706 C CA . ASP A 1 94 ? 15.402 4.959 16.122 1.00 48.97 94 ASP A CA 1
ATOM 707 C C . ASP A 1 94 ? 13.986 5.154 15.589 1.00 48.97 94 ASP A C 1
ATOM 709 O O . ASP A 1 94 ? 13.013 4.634 16.122 1.00 48.97 94 ASP A O 1
ATOM 713 N N . CYS A 1 95 ? 13.871 5.999 14.565 1.00 57.84 95 CYS A N 1
ATOM 714 C CA . CYS A 1 95 ? 12.674 6.234 13.755 1.00 57.84 95 CYS A CA 1
ATOM 715 C C . CYS A 1 95 ? 11.389 6.658 14.495 1.00 57.84 95 CYS A C 1
ATOM 717 O O . CYS A 1 95 ? 10.394 6.953 13.831 1.00 57.84 95 CYS A O 1
ATOM 719 N N . ASP A 1 96 ? 11.406 6.782 15.820 1.00 58.09 96 ASP A N 1
ATOM 720 C CA . ASP A 1 96 ? 10.387 7.472 16.596 1.00 58.09 96 ASP A CA 1
ATOM 721 C C . ASP A 1 96 ? 10.665 8.966 16.462 1.00 58.09 96 ASP A C 1
ATOM 723 O O . ASP A 1 96 ? 11.386 9.590 17.240 1.00 58.09 96 ASP A O 1
ATOM 727 N N . VAL A 1 97 ? 10.180 9.536 15.359 1.00 55.19 97 VAL A N 1
ATOM 728 C CA . VAL A 1 97 ? 10.230 10.977 15.136 1.00 55.19 97 VAL A CA 1
ATOM 729 C C . VAL A 1 97 ? 9.287 11.591 16.161 1.00 55.19 97 VAL A C 1
ATOM 731 O O . VAL A 1 97 ? 8.098 11.763 15.902 1.00 55.19 97 VAL A O 1
ATOM 734 N N . GLY A 1 98 ? 9.827 11.876 17.346 1.00 48.94 98 GLY A N 1
ATOM 735 C CA . GLY A 1 98 ? 9.098 12.507 18.429 1.00 48.94 98 GLY A CA 1
ATOM 736 C C . GLY A 1 98 ? 8.341 13.734 17.927 1.00 48.94 98 GLY A C 1
ATOM 737 O O . GLY A 1 98 ? 8.763 14.395 16.969 1.00 48.94 98 GLY A O 1
ATOM 738 N N . ALA A 1 99 ? 7.234 14.033 18.604 1.00 55.31 99 ALA A N 1
ATOM 739 C CA . ALA A 1 99 ? 6.212 15.045 18.317 1.00 55.31 99 ALA A CA 1
ATOM 740 C C . ALA A 1 99 ? 6.692 16.513 18.139 1.00 55.31 99 ALA A C 1
ATOM 742 O O . ALA A 1 99 ? 5.917 17.449 18.292 1.00 55.31 99 ALA A O 1
ATOM 743 N N . GLY A 1 100 ? 7.970 16.756 17.846 1.00 56.69 100 GLY A N 1
ATOM 744 C CA . GLY A 1 100 ? 8.584 18.077 17.757 1.00 56.69 100 GLY A CA 1
ATOM 745 C C . GLY A 1 100 ? 9.283 18.403 16.438 1.00 56.69 100 GLY A C 1
ATOM 746 O O . GLY A 1 100 ? 9.859 19.486 16.339 1.00 56.69 100 GLY A O 1
ATOM 747 N N . LYS A 1 101 ? 9.287 17.531 15.417 1.00 68.25 101 LYS A N 1
ATOM 748 C CA . LYS A 1 101 ? 9.832 17.909 14.097 1.00 68.25 101 LYS A CA 1
ATOM 749 C C . LYS A 1 101 ? 8.696 18.076 13.093 1.00 68.25 101 LYS A C 1
ATOM 751 O O . LYS A 1 101 ? 8.061 17.103 12.714 1.00 68.25 101 LYS A O 1
ATOM 756 N N . LYS A 1 102 ? 8.474 19.311 12.648 1.00 70.00 102 LYS A N 1
ATOM 757 C CA . LYS A 1 102 ? 7.447 19.681 11.663 1.00 70.00 102 LYS A CA 1
ATOM 758 C C . LYS A 1 102 ? 7.805 19.172 10.262 1.00 70.00 102 LYS A C 1
ATOM 760 O O . LYS A 1 102 ? 8.991 19.151 9.910 1.00 70.00 102 LYS A O 1
ATOM 765 N N . ALA A 1 103 ? 6.812 18.795 9.455 1.00 75.69 103 ALA A N 1
ATOM 766 C CA . ALA A 1 103 ? 7.009 18.463 8.045 1.00 75.69 103 ALA A CA 1
ATOM 767 C C . ALA A 1 103 ? 7.757 19.584 7.297 1.00 75.69 103 ALA A C 1
ATOM 769 O O . ALA A 1 103 ? 7.561 20.781 7.534 1.00 75.69 103 ALA A O 1
ATOM 770 N N . CYS A 1 104 ? 8.648 19.198 6.380 1.00 76.81 104 CYS A N 1
ATOM 771 C CA . CYS A 1 104 ? 9.369 20.154 5.546 1.00 76.81 104 CYS A CA 1
ATOM 772 C C . CYS A 1 104 ? 8.411 20.893 4.591 1.00 76.81 104 CYS A C 1
ATOM 774 O O . CYS A 1 104 ? 7.356 20.382 4.223 1.00 76.81 104 CYS A O 1
ATOM 776 N N . LYS A 1 105 ? 8.803 22.095 4.144 1.00 74.50 105 LYS A N 1
ATOM 777 C CA . LYS A 1 105 ? 7.971 23.014 3.333 1.00 74.50 105 LYS A CA 1
ATOM 778 C C . LYS A 1 105 ? 7.471 22.450 1.989 1.00 74.50 105 LYS A C 1
ATOM 780 O O . LYS A 1 105 ? 6.591 23.058 1.400 1.00 74.50 105 LYS A O 1
ATOM 785 N N . ASN A 1 106 ? 8.006 21.320 1.520 1.00 71.38 106 ASN A N 1
ATOM 786 C CA . ASN A 1 106 ? 7.538 20.586 0.338 1.00 71.38 106 ASN A CA 1
ATOM 787 C C . ASN A 1 106 ? 7.599 19.059 0.585 1.00 71.38 106 ASN A C 1
ATOM 789 O O . ASN A 1 106 ? 8.199 18.333 -0.207 1.00 71.38 106 ASN A O 1
ATOM 793 N N . CYS A 1 107 ? 7.071 18.554 1.711 1.00 74.50 107 CYS A N 1
ATOM 794 C CA . CYS A 1 107 ? 7.029 17.101 1.946 1.00 74.50 107 CYS A CA 1
ATOM 795 C C . CYS A 1 107 ? 6.091 16.438 0.934 1.00 74.50 107 CYS A C 1
ATOM 797 O O . CYS A 1 107 ? 4.875 16.563 1.013 1.00 74.50 107 CYS A O 1
ATOM 799 N N . THR A 1 108 ? 6.677 15.674 0.018 1.00 75.31 108 THR A N 1
ATOM 800 C CA . THR A 1 108 ? 5.992 14.724 -0.873 1.00 75.31 108 THR A CA 1
ATOM 801 C C . THR A 1 108 ? 5.790 13.355 -0.214 1.00 75.31 108 THR A C 1
ATOM 803 O O . THR A 1 108 ? 5.268 12.428 -0.819 1.00 75.31 108 THR A O 1
ATOM 806 N N . CYS A 1 109 ? 6.240 13.232 1.034 1.00 70.50 109 CYS A N 1
ATOM 807 C CA . CYS A 1 109 ? 6.325 12.016 1.824 1.00 70.50 109 CYS A CA 1
ATOM 808 C C . CYS A 1 109 ? 5.053 11.667 2.619 1.00 70.50 109 CYS A C 1
ATOM 810 O O . CYS A 1 109 ? 5.095 10.767 3.451 1.00 70.50 109 CYS A O 1
ATOM 812 N N . GLY A 1 110 ? 3.949 12.398 2.430 1.00 70.69 110 GLY A N 1
ATOM 813 C CA . GLY A 1 110 ? 2.674 12.156 3.126 1.00 70.69 110 GLY A CA 1
ATOM 814 C C . GLY A 1 110 ? 2.659 12.515 4.619 1.00 70.69 110 GLY A C 1
ATOM 815 O O . GLY A 1 110 ? 1.633 12.401 5.282 1.00 70.69 110 GLY A O 1
ATOM 816 N N . ARG A 1 111 ? 3.777 13.000 5.180 1.00 70.25 111 ARG A N 1
ATOM 817 C CA . ARG A 1 111 ? 3.862 13.356 6.607 1.00 70.25 111 ARG A CA 1
ATOM 818 C C . ARG A 1 111 ? 3.092 14.625 6.966 1.00 70.25 111 ARG A C 1
ATOM 820 O O . ARG A 1 111 ? 2.608 14.743 8.082 1.00 70.25 111 ARG A O 1
ATOM 827 N N . ALA A 1 112 ? 2.948 15.540 6.009 1.00 75.12 112 ALA A N 1
ATOM 828 C CA . ALA A 1 112 ? 2.105 16.721 6.177 1.00 75.12 112 ALA A CA 1
ATOM 829 C C . ALA A 1 112 ? 0.628 16.335 6.376 1.00 75.12 112 ALA A C 1
ATOM 831 O O . ALA A 1 112 ? -0.042 16.904 7.231 1.00 75.12 112 ALA A O 1
ATOM 832 N N . GLU A 1 113 ? 0.151 15.324 5.644 1.00 72.62 113 GLU A N 1
ATOM 833 C CA . GLU A 1 113 ? -1.217 14.806 5.766 1.00 72.62 113 GLU A CA 1
ATOM 834 C C . GLU A 1 113 ? -1.415 14.063 7.097 1.00 72.62 113 GLU A C 1
ATOM 836 O O . GLU A 1 113 ? -2.463 14.184 7.725 1.00 72.62 113 GLU A O 1
ATOM 841 N N . ALA A 1 114 ? -0.392 13.340 7.568 1.00 68.94 114 ALA A N 1
ATOM 842 C CA . ALA A 1 114 ? -0.425 12.656 8.860 1.00 68.94 114 ALA A CA 1
ATOM 843 C C . ALA A 1 114 ? -0.443 13.625 10.059 1.00 68.94 114 ALA A C 1
ATOM 845 O O . ALA A 1 114 ? -1.158 13.369 11.025 1.00 68.94 114 ALA A O 1
ATOM 846 N N . GLU A 1 115 ? 0.297 14.741 10.001 1.00 66.75 115 GLU A N 1
ATOM 847 C CA . GLU A 1 115 ? 0.254 15.776 11.048 1.00 66.75 115 GLU A CA 1
ATOM 848 C C . GLU A 1 115 ? -1.113 16.493 11.085 1.00 66.75 115 GLU A C 1
ATOM 850 O O . GLU A 1 115 ? -1.650 16.710 12.169 1.00 66.75 115 GLU A O 1
ATOM 855 N N . GLU A 1 116 ? -1.734 16.782 9.931 1.00 62.25 116 GLU A N 1
ATOM 856 C CA . GLU A 1 116 ? -3.087 17.372 9.876 1.00 62.25 116 GLU A CA 1
ATOM 857 C C . GLU A 1 116 ? -4.171 16.387 10.359 1.00 62.25 116 GLU A C 1
ATOM 859 O O . GLU A 1 116 ? -5.105 16.765 11.071 1.00 62.25 116 GLU A O 1
ATOM 864 N N . ALA A 1 117 ? -4.034 15.097 10.033 1.00 61.31 117 ALA A N 1
ATOM 865 C CA . ALA A 1 117 ? -4.940 14.056 10.511 1.00 61.31 117 ALA A CA 1
ATOM 866 C C . ALA A 1 117 ? -4.822 13.821 12.028 1.00 61.31 117 ALA A C 1
ATOM 868 O O . ALA A 1 117 ? -5.836 13.566 12.679 1.00 61.31 117 ALA A O 1
ATOM 869 N N . ALA A 1 118 ? -3.616 13.935 12.594 1.00 61.56 118 ALA A N 1
ATOM 870 C CA . ALA A 1 118 ? -3.388 13.820 14.032 1.00 61.56 118 ALA A CA 1
ATOM 871 C C . ALA A 1 118 ? -3.979 15.012 14.808 1.00 61.56 118 ALA A C 1
ATOM 873 O O . ALA A 1 118 ? -4.660 14.800 15.809 1.00 61.56 118 ALA A O 1
ATOM 874 N N . GLU A 1 119 ? -3.821 16.247 14.310 1.00 58.72 119 GLU A N 1
ATOM 875 C CA . GLU A 1 119 ? -4.445 17.437 14.918 1.00 58.72 119 GLU A CA 1
ATOM 876 C C . GLU A 1 119 ? -5.982 17.355 14.878 1.00 58.72 119 GLU A C 1
ATOM 878 O O . GLU A 1 119 ? -6.669 17.734 15.829 1.00 58.72 119 GLU A O 1
ATOM 883 N N . LYS A 1 120 ? -6.543 16.771 13.813 1.00 55.22 120 LYS A N 1
ATOM 884 C CA . LYS A 1 120 ? -7.990 16.557 13.683 1.00 55.22 120 LYS A CA 1
ATOM 885 C C . LYS A 1 120 ? -8.526 15.398 14.538 1.00 55.22 120 LYS A C 1
ATOM 887 O O . LYS A 1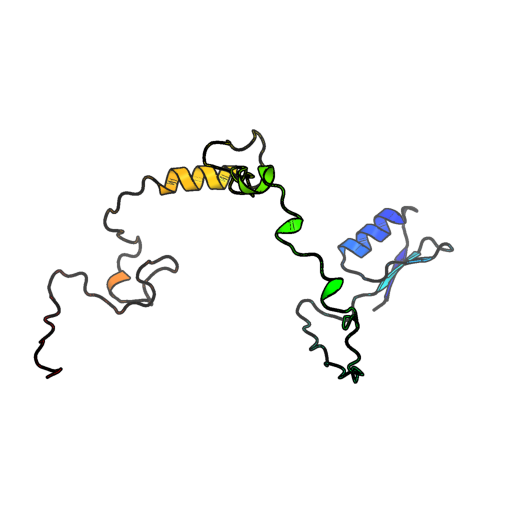 120 ? -9.723 15.370 14.820 1.00 55.22 120 LYS A O 1
ATOM 892 N N . ALA A 1 121 ? -7.676 14.458 14.954 1.00 53.81 121 ALA A N 1
ATOM 893 C CA . ALA A 1 121 ? -8.064 13.319 15.788 1.00 53.81 121 ALA A CA 1
ATOM 894 C C . ALA A 1 121 ? -8.107 13.649 17.293 1.00 53.81 121 ALA A C 1
ATOM 896 O O . ALA A 1 121 ? -8.848 13.001 18.028 1.00 53.81 121 ALA A O 1
ATOM 897 N N . GLU A 1 122 ? -7.371 14.665 17.757 1.00 52.53 122 GLU A N 1
ATOM 898 C CA . GLU A 1 122 ? -7.324 15.039 19.182 1.00 52.53 122 GLU A CA 1
ATOM 899 C C . GLU A 1 122 ? -8.552 15.860 19.645 1.00 52.53 122 GLU A C 1
ATOM 901 O O . GLU A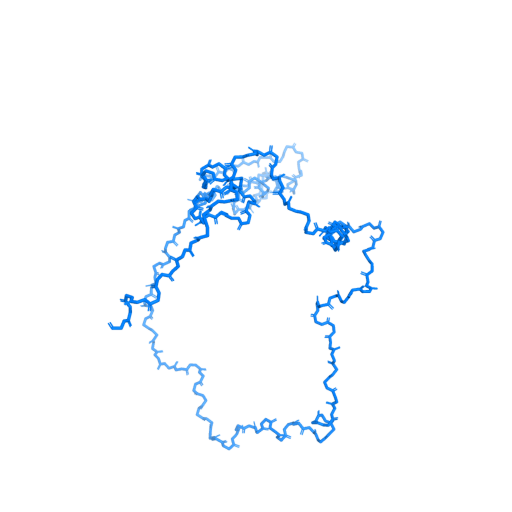 1 122 ? -8.823 15.957 20.838 1.00 52.53 122 GLU A O 1
ATOM 906 N N . ASN A 1 123 ? -9.355 16.403 18.720 1.00 49.94 123 ASN A N 1
ATOM 907 C CA . ASN A 1 123 ? -10.519 17.252 19.025 1.00 49.94 123 ASN A CA 1
ATOM 908 C C . ASN A 1 123 ? -11.861 16.685 18.522 1.00 49.94 123 ASN A C 1
ATOM 910 O O . ASN A 1 123 ? -12.682 17.408 17.955 1.00 49.94 123 ASN A O 1
ATOM 914 N N . VAL A 1 124 ? -12.123 15.393 18.738 1.00 47.38 124 VAL A N 1
ATOM 915 C CA . VAL A 1 124 ? -13.474 14.839 18.540 1.00 47.38 124 VAL A CA 1
ATOM 916 C C . VAL A 1 124 ? -14.093 14.529 19.905 1.00 47.38 124 VAL A C 1
ATOM 918 O O . VAL A 1 124 ? -13.744 13.513 20.509 1.00 47.38 124 VAL A O 1
ATOM 921 N N . PRO A 1 125 ? -14.996 15.382 20.430 1.00 50.97 125 PRO A N 1
ATOM 922 C CA . PRO A 1 125 ? -15.759 15.033 21.618 1.00 50.97 125 PRO A CA 1
ATOM 923 C C . PRO A 1 125 ? -16.576 13.770 21.329 1.00 50.97 125 PRO A C 1
ATOM 925 O O . PRO A 1 125 ? -17.131 13.613 20.239 1.00 50.97 125 PRO A O 1
ATOM 928 N N . VAL A 1 126 ? -16.645 12.876 22.319 1.00 58.00 126 VAL A N 1
ATOM 929 C CA . VAL A 1 126 ? -17.519 11.691 22.347 1.00 58.00 126 VAL A CA 1
ATOM 930 C C . VAL A 1 126 ? -18.973 12.158 22.487 1.00 58.00 126 VAL A C 1
ATOM 932 O O . VAL A 1 126 ? -19.661 11.890 23.464 1.00 58.00 126 VAL A O 1
ATOM 935 N N . GLU A 1 127 ? -19.440 12.932 21.519 1.00 55.12 127 GLU A N 1
ATOM 936 C CA . GLU A 1 127 ? -20.849 13.172 21.289 1.00 55.12 127 GLU A CA 1
ATOM 937 C C . GLU A 1 127 ? -21.358 11.925 20.578 1.00 55.12 127 GLU A C 1
ATOM 939 O O . GLU A 1 127 ? -20.785 11.482 19.580 1.00 55.12 127 GLU A O 1
ATOM 944 N N . THR A 1 128 ? -22.399 11.322 21.146 1.00 58.03 128 THR A N 1
ATOM 945 C CA . THR A 1 128 ? -23.126 10.170 20.609 1.00 58.03 128 THR A CA 1
ATOM 946 C C . THR A 1 128 ? -23.136 10.199 19.084 1.00 58.03 128 THR A C 1
ATOM 948 O O . THR A 1 128 ? -23.814 11.035 18.486 1.00 58.03 128 THR A O 1
ATOM 951 N N . PHE A 1 129 ? -22.342 9.319 18.465 1.00 56.91 129 PHE A N 1
ATOM 952 C CA . PHE A 1 129 ? -22.170 9.269 17.020 1.00 56.91 129 PHE A CA 1
ATOM 953 C C . PHE A 1 129 ? -23.488 8.816 16.393 1.00 56.91 129 PHE A C 1
ATOM 955 O O . PHE A 1 129 ? -23.738 7.627 16.186 1.00 56.91 129 PHE A O 1
ATOM 962 N N . VAL A 1 130 ? -24.369 9.774 16.122 1.00 60.28 130 VAL A N 1
ATOM 963 C CA . VAL A 1 130 ? -25.548 9.554 15.300 1.00 60.28 130 VAL A CA 1
ATOM 964 C C . VAL A 1 130 ? -25.026 9.413 13.879 1.00 60.28 130 VAL A C 1
ATOM 966 O O . VAL A 1 130 ? -24.806 10.385 13.160 1.00 60.28 130 VAL A O 1
ATOM 969 N N . SER A 1 131 ? -24.751 8.171 13.494 1.00 60.16 131 SER A N 1
ATOM 970 C CA . SER A 1 131 ? -24.404 7.820 12.123 1.00 60.16 131 SER A CA 1
ATOM 971 C C . SER A 1 131 ? -25.448 8.404 11.171 1.00 60.16 131 SER A C 1
ATOM 973 O O . SER A 1 131 ? -26.647 8.218 11.395 1.00 60.16 131 SER A O 1
ATOM 975 N N . ALA A 1 132 ? -25.005 9.032 10.082 1.00 63.06 132 ALA A N 1
ATOM 976 C CA . ALA A 1 132 ? -25.874 9.664 9.087 1.00 63.06 132 ALA A CA 1
ATOM 977 C C . ALA A 1 132 ? -26.951 8.730 8.479 1.00 63.06 132 ALA A C 1
ATOM 979 O O . ALA A 1 132 ? -27.885 9.208 7.844 1.00 63.06 132 ALA A O 1
ATOM 980 N N . CYS A 1 133 ? -26.842 7.409 8.673 1.00 63.16 133 CYS A N 1
ATOM 981 C CA . CYS A 1 133 ? -27.778 6.396 8.185 1.00 63.16 133 CYS A CA 1
ATOM 982 C C . CYS A 1 133 ? -28.943 6.049 9.136 1.00 63.16 133 CYS A C 1
ATOM 984 O O . CYS A 1 133 ? -29.814 5.289 8.725 1.00 63.16 133 CYS A O 1
ATOM 986 N N . GLY A 1 134 ? -28.990 6.565 10.375 1.00 71.12 134 GLY A N 1
ATOM 987 C CA . GLY A 1 134 ? -30.166 6.508 11.272 1.00 71.12 134 GLY A CA 1
ATOM 988 C C . GLY A 1 134 ? -30.696 5.124 11.699 1.00 71.12 134 GLY A C 1
ATOM 989 O O . GLY A 1 134 ? -31.594 5.065 12.529 1.00 71.12 134 GLY A O 1
ATOM 990 N N . ASN A 1 135 ? -30.151 4.020 11.175 1.00 76.06 135 ASN A N 1
ATOM 991 C CA . ASN A 1 135 ? -30.734 2.675 11.283 1.00 76.06 135 ASN A CA 1
ATOM 992 C C . ASN A 1 135 ? -29.779 1.627 11.897 1.00 76.06 135 ASN A C 1
ATOM 994 O O . ASN A 1 135 ? -30.023 0.424 11.810 1.00 76.06 135 ASN A O 1
ATOM 998 N N . CYS A 1 136 ? -28.690 2.068 12.539 1.00 75.50 136 CYS A N 1
ATOM 999 C CA . CYS A 1 136 ? -27.652 1.197 13.119 1.00 75.50 136 CYS A CA 1
ATOM 1000 C C . CYS A 1 136 ? -28.163 0.204 14.182 1.00 75.50 136 CYS A C 1
ATOM 1002 O O . CYS A 1 136 ? -27.521 -0.822 14.428 1.00 75.50 136 CYS A O 1
ATOM 1004 N N . ALA A 1 137 ? -29.316 0.487 14.792 1.00 75.25 137 ALA A N 1
ATOM 1005 C CA . ALA A 1 137 ? -29.993 -0.367 15.766 1.00 75.25 137 ALA A CA 1
ATOM 1006 C C . ALA A 1 137 ? -30.365 -1.753 15.199 1.00 75.25 137 ALA A C 1
ATOM 1008 O O . ALA A 1 137 ? -30.326 -2.754 15.913 1.00 75.25 137 ALA A O 1
ATOM 1009 N N . LEU A 1 138 ? -30.657 -1.839 13.895 1.00 77.25 138 LEU A N 1
ATOM 1010 C CA . LEU A 1 138 ? -31.169 -3.055 13.245 1.00 77.25 138 LEU A CA 1
ATOM 1011 C C . LEU A 1 138 ? -30.084 -4.076 12.874 1.00 77.25 138 LEU A C 1
ATOM 1013 O O . LEU A 1 138 ? -30.401 -5.147 12.362 1.00 77.25 138 LEU A O 1
ATOM 1017 N N . GLY A 1 139 ? -28.818 -3.774 13.165 1.00 80.19 139 GLY A N 1
ATOM 1018 C CA . GLY A 1 139 ? -27.708 -4.712 13.026 1.00 80.19 139 GLY A CA 1
ATOM 1019 C C . GLY A 1 139 ? -26.792 -4.433 11.838 1.00 80.19 139 GLY A C 1
ATOM 1020 O O . GLY A 1 139 ? -26.882 -3.405 11.171 1.00 80.19 139 GLY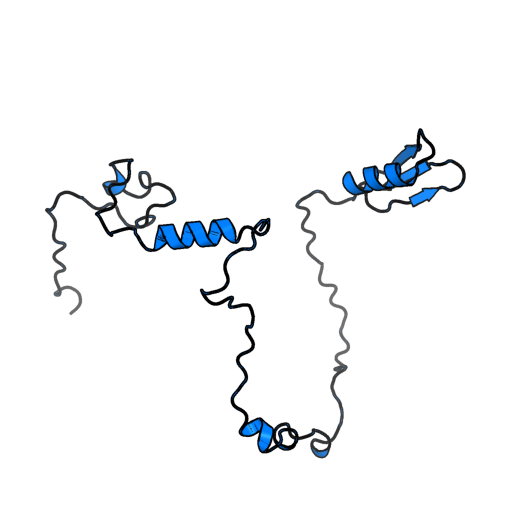 A O 1
ATOM 1021 N N . ASP A 1 140 ? -25.876 -5.370 11.611 1.00 84.94 140 ASP A N 1
ATOM 1022 C CA . ASP A 1 140 ? -24.699 -5.201 10.751 1.00 84.94 140 ASP A CA 1
ATOM 1023 C C . ASP A 1 140 ? -25.020 -4.935 9.277 1.00 84.94 140 ASP A C 1
ATOM 1025 O O . ASP A 1 140 ? -24.324 -4.174 8.615 1.00 84.94 140 ASP A O 1
ATOM 1029 N N . ALA A 1 141 ? -26.151 -5.453 8.790 1.00 83.94 141 ALA A N 1
ATOM 1030 C CA . ALA A 1 141 ? -26.638 -5.176 7.438 1.00 83.94 141 ALA A CA 1
ATOM 1031 C C . ALA A 1 141 ? -26.936 -3.682 7.186 1.00 83.94 141 ALA A C 1
ATOM 1033 O O . ALA A 1 141 ? -27.009 -3.254 6.036 1.00 83.94 141 ALA A O 1
ATOM 1034 N N . PHE A 1 142 ? -27.109 -2.890 8.250 1.00 79.88 142 PHE A N 1
ATOM 1035 C CA . PHE A 1 142 ? -27.423 -1.460 8.195 1.00 79.88 142 PHE A CA 1
ATOM 1036 C C . PHE A 1 142 ? -26.315 -0.577 8.791 1.00 79.88 142 PHE A C 1
ATOM 1038 O O . PHE A 1 142 ? -26.463 0.647 8.845 1.00 79.88 142 PHE A O 1
ATOM 1045 N N . ARG A 1 143 ? -25.204 -1.177 9.235 1.00 83.06 143 ARG A N 1
ATOM 1046 C CA . ARG A 1 143 ? -24.041 -0.476 9.790 1.00 83.06 143 ARG A CA 1
ATOM 1047 C C . ARG A 1 143 ? -23.009 -0.272 8.677 1.00 83.06 143 ARG A C 1
ATOM 1049 O O . ARG A 1 143 ? -22.642 -1.201 7.970 1.00 83.06 143 ARG A O 1
ATOM 1056 N N . CYS A 1 144 ? -22.556 0.967 8.484 1.00 82.81 144 CYS A N 1
ATOM 1057 C CA . CYS A 1 144 ? -21.524 1.284 7.491 1.00 82.81 144 CYS A CA 1
ATOM 1058 C C . CYS A 1 144 ? -20.192 0.584 7.830 1.00 82.81 144 CYS A C 1
ATOM 1060 O O . CYS A 1 144 ? -19.920 0.323 8.998 1.00 82.81 144 CYS A O 1
ATOM 1062 N N . ALA A 1 145 ? -19.308 0.395 6.843 1.00 79.31 145 ALA A N 1
ATOM 1063 C CA . ALA A 1 145 ? -18.017 -0.296 7.014 1.00 79.31 145 ALA A CA 1
ATOM 1064 C C . ALA A 1 145 ? -17.061 0.320 8.067 1.00 79.31 145 ALA A C 1
ATOM 1066 O O . ALA A 1 145 ? -16.106 -0.331 8.473 1.00 79.31 145 ALA A O 1
ATOM 1067 N N . GLY A 1 146 ? -17.308 1.557 8.513 1.00 77.38 146 GLY A N 1
ATOM 1068 C CA . GLY A 1 146 ? -16.569 2.222 9.595 1.00 77.38 146 GLY A CA 1
ATOM 1069 C C . GLY A 1 146 ? -17.307 2.264 10.938 1.00 77.38 146 GLY A C 1
ATOM 1070 O O . GLY A 1 146 ? -16.966 3.084 11.785 1.00 77.38 146 GLY A O 1
ATOM 1071 N N . CYS A 1 147 ? -18.370 1.473 11.125 1.00 74.94 147 CYS A N 1
ATOM 1072 C CA . CYS A 1 147 ? -19.160 1.509 12.352 1.00 74.94 147 CYS A CA 1
ATOM 1073 C C . CYS A 1 147 ? -18.432 0.766 13.490 1.00 74.94 147 CYS A C 1
ATOM 1075 O O . CYS A 1 147 ? -18.115 -0.410 13.333 1.00 74.94 147 CYS A O 1
ATOM 1077 N N . PRO A 1 148 ? -18.225 1.384 14.664 1.00 81.00 148 PRO A N 1
ATOM 1078 C CA . PRO A 1 148 ? -17.549 0.734 15.793 1.00 81.00 148 PRO A CA 1
ATOM 1079 C C . PRO A 1 148 ? -18.334 -0.451 16.379 1.00 81.00 148 PRO A C 1
ATOM 1081 O O . PRO A 1 148 ? -17.778 -1.261 17.113 1.00 81.00 148 PRO A O 1
ATOM 1084 N N . TYR A 1 149 ? -19.618 -0.572 16.037 1.00 75.00 149 TYR A N 1
ATOM 1085 C CA . TYR A 1 149 ? -20.486 -1.678 16.439 1.00 75.00 149 TYR A CA 1
ATOM 1086 C C . TYR A 1 149 ? -20.599 -2.771 15.360 1.00 75.00 149 TYR A C 1
ATOM 1088 O O . TYR A 1 149 ? -21.509 -3.597 15.431 1.00 75.00 149 TYR A O 1
ATOM 1096 N N . LEU A 1 150 ? -19.732 -2.787 14.340 1.00 80.44 150 LEU A N 1
ATOM 1097 C CA . LEU A 1 150 ? -19.736 -3.834 13.313 1.00 80.44 150 LEU A CA 1
ATOM 1098 C C . LEU A 1 150 ? -19.476 -5.210 13.960 1.00 80.44 150 LEU A C 1
ATOM 1100 O O . LEU A 1 150 ? -18.543 -5.369 14.746 1.00 80.44 150 LEU A O 1
ATOM 1104 N N . GLY A 1 151 ? -20.333 -6.190 13.684 1.00 81.31 151 GLY A N 1
ATOM 1105 C CA . GLY A 1 151 ? -20.266 -7.540 14.259 1.00 81.31 151 GLY A CA 1
ATOM 1106 C C . GLY A 1 151 ? -20.928 -7.729 15.633 1.00 81.31 151 GLY A C 1
ATOM 1107 O O . GLY A 1 151 ? -20.954 -8.849 16.138 1.00 81.31 151 GLY A O 1
ATOM 1108 N N . GLN A 1 152 ? -21.501 -6.685 16.241 1.00 79.19 152 GLN A N 1
ATOM 1109 C CA . GLN A 1 152 ? -22.297 -6.820 17.470 1.00 79.19 152 GLN A CA 1
ATOM 1110 C C . GLN A 1 152 ? -23.777 -7.103 17.153 1.00 79.19 152 GLN A C 1
ATOM 1112 O O . GLN A 1 152 ? -24.263 -6.686 16.097 1.00 79.19 152 GLN A O 1
ATOM 1117 N N . PRO A 1 153 ? -24.542 -7.766 18.039 1.00 78.50 153 PRO A N 1
ATOM 1118 C CA . PRO A 1 153 ? -25.965 -8.008 17.807 1.00 78.50 153 PRO A CA 1
ATOM 1119 C C . PRO A 1 153 ? -26.764 -6.705 17.606 1.00 78.50 153 PRO A C 1
ATOM 1121 O O . PRO A 1 153 ? -26.321 -5.597 17.936 1.00 78.50 153 PRO A O 1
ATOM 1124 N N . ALA A 1 154 ? -27.951 -6.826 17.009 1.00 79.88 154 ALA A N 1
ATOM 1125 C CA . ALA A 1 154 ? -28.893 -5.715 16.911 1.00 79.88 154 ALA A CA 1
ATOM 1126 C C . ALA A 1 154 ? -29.275 -5.243 18.325 1.00 79.88 154 ALA A C 1
ATOM 1128 O O . ALA A 1 154 ? -29.571 -6.067 19.192 1.00 79.88 154 ALA A O 1
ATOM 1129 N N . PHE A 1 155 ? -29.256 -3.930 18.557 1.00 75.81 155 PHE A N 1
ATOM 1130 C CA . PHE A 1 155 ? -29.615 -3.332 19.842 1.00 75.81 155 PHE A CA 1
ATOM 1131 C C . PHE A 1 155 ? -30.772 -2.366 19.631 1.00 75.81 155 PHE A C 1
ATOM 1133 O O . PHE A 1 155 ? -30.772 -1.583 18.685 1.00 75.81 155 PHE A O 1
ATOM 1140 N N . LYS A 1 156 ? -31.771 -2.418 20.510 1.00 72.31 156 LYS A N 1
ATOM 1141 C CA . LYS A 1 156 ? -32.865 -1.447 20.489 1.00 72.31 156 LYS A CA 1
ATOM 1142 C C . LYS A 1 156 ? -32.342 -0.147 21.095 1.00 72.31 156 LYS A C 1
ATOM 1144 O O . LYS A 1 156 ? -31.838 -0.149 22.214 1.00 72.31 156 LYS A O 1
ATOM 1149 N N . THR A 1 157 ? -32.412 0.945 20.342 1.00 64.81 157 THR A N 1
ATOM 1150 C CA . THR A 1 157 ? -32.032 2.293 20.805 1.00 64.81 157 THR A CA 1
ATOM 1151 C C . THR A 1 157 ? -33.093 2.929 21.696 1.00 64.81 157 THR A C 1
ATOM 1153 O O . THR A 1 157 ? -32.835 3.949 22.331 1.00 64.81 157 THR A O 1
ATOM 1156 N N . ASP A 1 158 ? -34.285 2.340 21.752 1.00 61.41 158 ASP A N 1
ATOM 1157 C CA . ASP A 1 158 ? -35.354 2.759 22.644 1.00 61.41 158 ASP A CA 1
ATOM 1158 C C . ASP A 1 158 ? -34.960 2.387 24.077 1.00 61.41 158 ASP A C 1
ATOM 1160 O O . ASP A 1 158 ? -34.751 1.218 24.399 1.00 61.41 158 ASP A O 1
ATOM 1164 N N . ALA A 1 159 ? -34.803 3.402 24.923 1.00 56.75 159 ALA A N 1
ATOM 1165 C CA . ALA A 1 159 ? -34.367 3.309 26.312 1.00 56.75 159 ALA A CA 1
ATOM 1166 C C . ALA A 1 159 ? -35.334 2.478 27.188 1.00 56.75 159 ALA A C 1
ATOM 1168 O O . ALA A 1 159 ? -36.093 3.041 27.976 1.00 56.75 159 ALA A O 1
ATOM 1169 N N . GLY A 1 160 ? -35.337 1.147 27.044 1.00 58.69 160 GLY A N 1
ATOM 1170 C CA . GLY A 1 160 ? -36.419 0.322 27.589 1.00 58.69 160 GLY A CA 1
ATOM 1171 C C . GLY A 1 160 ? -36.112 -1.109 28.026 1.00 58.69 160 GLY A C 1
ATOM 1172 O O . GLY A 1 160 ? -36.919 -1.645 28.772 1.00 58.69 160 GLY A O 1
ATOM 1173 N N . ASP A 1 161 ? -34.983 -1.726 27.674 1.00 60.78 161 ASP A N 1
ATOM 1174 C CA . ASP A 1 161 ? -34.681 -3.100 28.120 1.00 60.78 161 ASP A CA 1
ATOM 1175 C C . ASP A 1 161 ? -33.316 -3.150 28.817 1.00 60.78 161 ASP A C 1
ATOM 1177 O O . ASP A 1 161 ? -32.272 -3.380 28.205 1.00 60.78 161 ASP A O 1
ATOM 1181 N N . LYS A 1 162 ? -33.315 -2.920 30.136 1.00 58.38 162 LYS A N 1
ATOM 1182 C CA . LYS A 1 162 ? -32.190 -3.332 30.982 1.00 58.38 162 LYS A CA 1
ATOM 1183 C C . LYS A 1 162 ? -32.177 -4.855 30.975 1.00 58.38 162 LYS A C 1
ATOM 1185 O O . LYS A 1 162 ? -33.092 -5.467 31.517 1.00 58.38 162 LYS A O 1
ATOM 1190 N N . VAL A 1 163 ? -31.152 -5.447 30.371 1.00 62.94 163 VAL A N 1
ATOM 1191 C CA . VAL A 1 163 ? -30.908 -6.890 30.426 1.00 62.94 163 VAL A CA 1
ATOM 1192 C C . VAL A 1 163 ? -30.702 -7.269 31.895 1.00 62.94 163 VAL A C 1
ATOM 1194 O O . VAL A 1 163 ? -29.648 -6.996 32.468 1.00 62.94 163 VAL A O 1
ATOM 1197 N N . MET A 1 164 ? -31.734 -7.820 32.533 1.00 61.03 164 MET A N 1
ATOM 1198 C CA . MET A 1 164 ? -31.617 -8.411 33.863 1.00 61.03 164 MET A CA 1
ATOM 1199 C C . MET A 1 164 ? -30.976 -9.783 33.679 1.00 61.03 164 MET A C 1
ATOM 1201 O O . MET A 1 164 ? -31.593 -10.692 33.132 1.00 61.03 164 MET A O 1
ATOM 1205 N N . LEU A 1 165 ? -29.707 -9.898 34.059 1.00 62.94 165 LEU A N 1
ATOM 1206 C CA . LEU A 1 165 ? -29.037 -11.186 34.180 1.00 62.94 165 LEU A CA 1
ATOM 1207 C C . LEU A 1 165 ? -29.465 -11.778 35.525 1.00 62.94 165 LEU A C 1
ATOM 1209 O O . LEU A 1 165 ? -29.116 -11.231 36.570 1.00 62.94 165 LEU A O 1
ATOM 1213 N N . ASP A 1 166 ? -30.248 -12.851 35.499 1.00 69.44 166 ASP A N 1
ATOM 1214 C CA . ASP A 1 166 ? -30.539 -13.646 36.691 1.00 69.44 166 ASP A CA 1
ATOM 1215 C C . ASP A 1 166 ? -29.273 -14.431 37.070 1.00 69.44 166 ASP A C 1
ATOM 1217 O O . ASP A 1 166 ? -28.838 -15.324 36.349 1.00 69.44 166 ASP A O 1
ATOM 1221 N N . LEU A 1 167 ? -28.650 -14.085 38.202 1.00 75.06 167 LEU A N 1
ATOM 1222 C CA . LEU A 1 167 ? -27.434 -14.732 38.731 1.00 75.06 167 LEU A CA 1
ATOM 1223 C C . LEU A 1 167 ? -27.703 -16.138 39.332 1.00 75.06 167 LEU A C 1
ATOM 1225 O O . LEU A 1 167 ? -26.883 -16.646 40.093 1.00 75.06 167 LEU A O 1
ATOM 1229 N N . GLY A 1 168 ? -28.860 -16.746 39.049 1.00 69.12 168 GLY A N 1
ATOM 1230 C CA . GLY A 1 168 ? -29.320 -18.001 39.658 1.00 69.12 168 GLY A CA 1
ATOM 1231 C C . GLY A 1 168 ? -29.107 -19.275 38.831 1.00 69.12 168 GLY A C 1
ATOM 1232 O O . GLY A 1 168 ? -29.362 -20.351 39.357 1.00 69.12 168 GLY A O 1
ATOM 1233 N N . ASP A 1 169 ? -28.661 -19.176 37.576 1.00 70.50 169 ASP A N 1
ATOM 1234 C CA . ASP A 1 169 ? -28.568 -20.318 36.640 1.00 70.50 169 ASP A CA 1
ATOM 1235 C C . ASP A 1 169 ? -27.185 -21.017 36.611 1.00 70.50 169 ASP A C 1
ATOM 1237 O O . ASP A 1 169 ? -27.021 -22.018 35.919 1.00 70.50 169 ASP A O 1
ATOM 1241 N N . ASP A 1 170 ? -26.191 -20.518 37.361 1.00 68.69 170 ASP A N 1
ATOM 1242 C CA . ASP A 1 170 ? -24.805 -21.045 37.405 1.00 68.69 170 ASP A CA 1
ATOM 1243 C C . ASP A 1 170 ? -24.415 -21.591 38.802 1.00 68.69 170 ASP A C 1
ATOM 1245 O O . ASP A 1 170 ? -23.242 -21.591 39.185 1.00 68.69 170 ASP A O 1
ATOM 1249 N N . LEU A 1 171 ? -25.404 -22.020 39.603 1.00 53.94 171 LEU A N 1
ATOM 1250 C CA . LEU A 1 171 ? -25.188 -22.691 40.895 1.00 53.94 171 LEU A CA 1
ATOM 1251 C C . LEU A 1 171 ? -25.771 -24.109 40.922 1.00 53.94 171 LEU A C 1
ATOM 1253 O O . LEU A 1 171 ? -26.967 -24.264 40.589 1.00 53.94 171 LEU A O 1
#